Protein AF-A0A176YZ61-F1 (afdb_monomer_lite)

Radius of gyration: 14.23 Å; chains: 1; bounding box: 31×16×37 Å

Sequence (62 aa):
MHADVIRESVALYQSDLIVAPFLKRAIPDDVWRAVRCLIVHPGPPGDRGPAALDWAILEGVA

Foldseek 3Di:
DDQVVLVVVCVVVVDQEAEAADDDDDHDPVVCVVHPYDYDDPADPPDDDRQRPVVCVVVVVD

Secondary structure (DSSP, 8-state):
--HHHHHHHHHHH--SEEEESS-SSPPPHHHHHHSEEEE--SS-TT--STTHHHHHHHHT--

InterPro domains:
  IPR036477 Formyl transferase, N-terminal domain superfamily [SSF53328] (4-61)
  IPR047180 Hydrogenase maturation factor HoxX-like [PTHR43388] (2-60)

pLDDT: mean 95.13, std 5.35, range [63.16, 98.31]

Structure (mmCIF, N/CA/C/O backbone):
data_AF-A0A176YZ61-F1
#
_entry.id   AF-A0A176YZ61-F1
#
loop_
_atom_site.group_PDB
_atom_site.id
_atom_site.type_symbol
_atom_site.label_atom_id
_atom_site.label_alt_id
_atom_site.label_comp_id
_atom_site.label_asym_id
_atom_site.label_entity_id
_atom_site.label_seq_id
_atom_site.pdbx_PDB_ins_code
_atom_site.Cartn_x
_atom_site.Cartn_y
_atom_site.Cartn_z
_atom_site.occupancy
_atom_site.B_iso_or_equiv
_atom_site.auth_seq_id
_atom_site.auth_comp_id
_atom_site.auth_asym_id
_atom_site.auth_atom_id
_atom_site.pdbx_PDB_model_num
ATOM 1 N N . MET A 1 1 ? 4.375 4.709 9.461 1.00 73.19 1 MET A N 1
ATOM 2 C CA . MET A 1 1 ? 3.463 4.433 10.586 1.00 73.19 1 MET A CA 1
ATOM 3 C C . MET A 1 1 ? 3.880 3.126 11.237 1.00 73.19 1 MET A C 1
ATOM 5 O O . MET A 1 1 ? 4.335 2.236 10.522 1.00 73.19 1 MET A O 1
ATOM 9 N N . HIS A 1 2 ? 3.846 3.037 12.562 1.00 91.00 2 HIS A N 1
ATOM 10 C CA . HIS A 1 2 ? 4.063 1.763 13.251 1.00 91.00 2 HIS A CA 1
ATOM 11 C C . HIS A 1 2 ? 2.795 0.913 13.160 1.00 91.00 2 HIS A C 1
ATOM 13 O O . HIS A 1 2 ? 1.710 1.462 12.972 1.00 91.00 2 HIS A O 1
ATOM 19 N N . ALA A 1 3 ? 2.943 -0.409 13.244 1.00 92.75 3 ALA A N 1
ATOM 20 C CA . ALA A 1 3 ? 1.826 -1.338 13.100 1.00 92.75 3 ALA A CA 1
ATOM 21 C C . ALA A 1 3 ? 0.716 -1.063 14.129 1.00 92.75 3 ALA A C 1
ATOM 23 O O . ALA A 1 3 ? -0.461 -1.105 13.787 1.00 92.75 3 ALA A O 1
ATOM 24 N N . ASP A 1 4 ? 1.095 -0.681 15.348 1.00 95.56 4 ASP A N 1
ATOM 25 C CA . ASP A 1 4 ? 0.151 -0.443 16.445 1.00 95.56 4 ASP A CA 1
ATOM 26 C C . ASP A 1 4 ? -0.750 0.765 16.179 1.00 95.56 4 ASP A C 1
ATOM 28 O O . ASP A 1 4 ? -1.955 0.688 16.383 1.00 95.56 4 ASP A O 1
ATOM 32 N N . VAL A 1 5 ? -0.202 1.826 15.579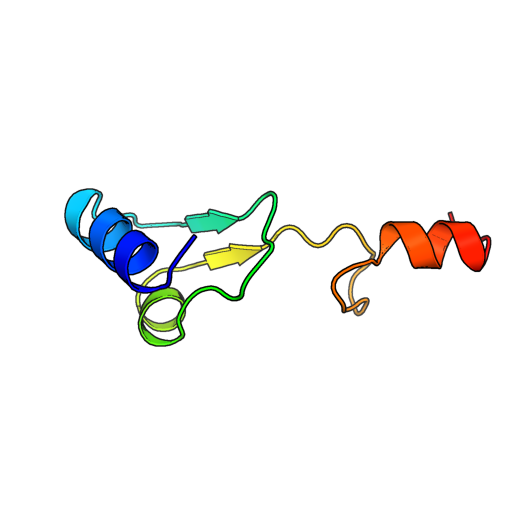 1.00 95.56 5 VAL A N 1
ATOM 33 C CA . VAL A 1 5 ? -0.981 3.006 15.168 1.00 95.56 5 VAL A CA 1
ATOM 34 C C . VAL A 1 5 ? -1.983 2.650 14.061 1.00 95.56 5 VAL A C 1
ATOM 36 O O . VAL A 1 5 ? -3.073 3.211 14.006 1.00 95.56 5 VAL A O 1
ATOM 39 N N . ILE A 1 6 ? -1.642 1.708 13.167 1.00 95.19 6 ILE A N 1
ATOM 40 C CA . ILE A 1 6 ? -2.580 1.244 12.127 1.00 95.19 6 ILE A CA 1
ATOM 41 C C . ILE A 1 6 ? -3.742 0.503 12.786 1.00 95.19 6 ILE A C 1
ATOM 43 O O . ILE A 1 6 ? -4.896 0.796 12.485 1.00 95.19 6 ILE A O 1
ATOM 47 N N . ARG A 1 7 ? -3.446 -0.418 13.708 1.00 95.19 7 ARG A N 1
ATOM 48 C CA . ARG A 1 7 ? -4.468 -1.191 14.427 1.00 95.19 7 ARG A CA 1
ATOM 49 C C . ARG A 1 7 ? -5.393 -0.300 15.240 1.00 95.19 7 ARG A C 1
ATOM 51 O O . ARG A 1 7 ? -6.605 -0.455 15.152 1.00 95.19 7 ARG A O 1
ATOM 58 N N . GLU A 1 8 ? -4.825 0.647 15.980 1.00 96.25 8 GLU A N 1
ATOM 59 C CA . GLU A 1 8 ? -5.588 1.612 16.768 1.00 96.25 8 GLU A CA 1
ATOM 60 C C . GLU A 1 8 ? -6.533 2.420 15.876 1.00 96.25 8 GLU A C 1
ATOM 62 O O . GLU A 1 8 ? -7.731 2.479 16.140 1.00 96.25 8 GLU A O 1
ATOM 67 N N . SER A 1 9 ? -6.033 2.965 14.763 1.00 94.75 9 SER A N 1
ATOM 68 C CA . SER A 1 9 ? -6.865 3.739 13.840 1.00 94.75 9 SER A CA 1
ATOM 69 C C . SER A 1 9 ? -8.014 2.918 13.251 1.00 94.75 9 SER A C 1
ATOM 71 O O . SER A 1 9 ? -9.112 3.449 13.095 1.00 94.75 9 SER A O 1
ATOM 73 N N . VAL A 1 10 ? -7.782 1.645 12.918 1.00 94.75 10 VAL A N 1
ATOM 74 C CA . VAL A 1 10 ? -8.824 0.758 12.376 1.00 94.75 10 VAL A CA 1
ATOM 75 C C . VAL A 1 10 ? -9.860 0.413 13.442 1.00 94.75 10 VAL A C 1
ATOM 77 O O . VAL A 1 10 ? -11.052 0.432 13.150 1.00 94.75 10 VAL A O 1
ATOM 80 N N . ALA A 1 11 ? -9.431 0.156 14.680 1.00 94.38 11 ALA A N 1
ATOM 81 C CA . ALA A 1 11 ? -10.337 -0.115 15.793 1.00 94.38 11 ALA A CA 1
ATOM 82 C C . ALA A 1 11 ? -11.214 1.100 16.137 1.00 94.38 11 ALA A C 1
ATOM 84 O O . ALA A 1 11 ? -12.402 0.938 16.403 1.00 94.38 11 ALA A O 1
ATOM 85 N N . LEU A 1 12 ? -10.642 2.308 16.101 1.00 97.38 12 LEU A N 1
ATOM 86 C CA . LEU A 1 12 ? -11.357 3.549 16.402 1.00 97.38 12 LEU A CA 1
ATOM 87 C C . LEU A 1 12 ? -12.338 3.951 15.299 1.00 97.38 12 LEU A C 1
ATOM 89 O O . LEU A 1 12 ? -13.434 4.413 15.599 1.00 97.38 12 LEU A O 1
ATOM 93 N N . TYR A 1 13 ? -11.940 3.810 14.034 1.00 96.62 13 TYR A N 1
ATOM 94 C CA . TYR A 1 13 ? -12.751 4.275 12.908 1.00 96.62 13 TYR A CA 1
ATOM 95 C C . TYR A 1 13 ? -13.727 3.216 12.385 1.00 96.62 13 TYR A C 1
ATOM 97 O O . TYR A 1 13 ? -14.688 3.564 11.707 1.00 96.62 13 TYR A O 1
ATOM 105 N N . GLN A 1 14 ? -13.489 1.937 12.698 1.00 94.56 14 GLN A N 1
ATOM 106 C CA . GLN A 1 14 ? -14.293 0.800 12.238 1.00 94.56 14 GLN A CA 1
ATOM 107 C C . GLN A 1 14 ? -14.513 0.809 10.716 1.00 94.56 14 GLN A C 1
ATOM 109 O O . GLN A 1 14 ? -15.626 0.640 10.230 1.00 94.56 14 GLN A O 1
ATOM 114 N N . SER A 1 15 ? -13.440 1.049 9.958 1.00 92.94 15 SER A N 1
ATOM 115 C CA . SER A 1 15 ? -13.504 1.207 8.504 1.00 92.94 15 SER A CA 1
ATOM 116 C C . SER A 1 15 ? -14.007 -0.053 7.794 1.00 92.94 15 SER A C 1
ATOM 118 O O . SER A 1 15 ? -13.461 -1.134 8.001 1.00 92.94 15 SER A O 1
ATOM 120 N N . ASP A 1 16 ? -14.916 0.111 6.832 1.00 95.38 16 ASP A N 1
ATOM 121 C CA . ASP A 1 16 ? -15.276 -0.959 5.886 1.00 95.38 16 ASP A CA 1
ATOM 122 C C . ASP A 1 16 ? -14.230 -1.139 4.764 1.00 95.38 16 ASP A C 1
ATOM 124 O O . ASP A 1 16 ? -14.120 -2.200 4.142 1.00 95.38 16 ASP A O 1
ATOM 128 N N . LEU A 1 17 ? -13.448 -0.089 4.486 1.00 96.75 17 LEU A N 1
ATOM 129 C CA . LEU A 1 17 ? -12.444 -0.040 3.425 1.00 96.75 17 LEU A CA 1
ATOM 130 C C . LEU A 1 17 ? -11.248 0.821 3.842 1.00 96.75 17 LEU A C 1
ATOM 132 O O . LEU A 1 17 ? -11.408 1.918 4.376 1.00 96.75 17 LEU A O 1
ATOM 136 N N . ILE A 1 18 ? -10.044 0.356 3.515 1.00 97.44 18 ILE A N 1
ATOM 137 C CA . ILE A 1 18 ? -8.799 1.115 3.650 1.00 97.44 18 ILE A CA 1
ATOM 138 C C . ILE A 1 18 ? -8.216 1.359 2.261 1.00 97.44 18 ILE A C 1
ATOM 140 O O . ILE A 1 18 ? -8.002 0.423 1.489 1.00 97.44 18 ILE A O 1
ATOM 144 N N . VAL A 1 19 ? -7.904 2.619 1.960 1.00 97.62 19 VAL A N 1
ATOM 145 C CA . VAL A 1 19 ? -7.158 3.008 0.759 1.00 97.62 19 VAL A CA 1
ATOM 146 C C . VAL A 1 19 ? -5.771 3.471 1.185 1.00 97.62 19 VAL A C 1
ATOM 148 O O . VAL A 1 19 ? -5.639 4.384 1.997 1.00 97.62 19 VAL A O 1
ATOM 151 N N . ALA A 1 20 ? -4.735 2.843 0.635 1.00 97.00 20 ALA A N 1
ATOM 152 C CA . ALA A 1 20 ? -3.339 3.206 0.843 1.00 97.00 20 ALA A CA 1
ATOM 153 C C . ALA A 1 20 ? -2.787 3.850 -0.442 1.00 97.00 20 ALA A C 1
ATOM 155 O O . ALA A 1 20 ? -2.197 3.152 -1.270 1.00 97.00 20 ALA A O 1
ATOM 156 N N . PRO A 1 21 ? -2.992 5.169 -0.637 1.00 97.25 21 PRO A N 1
ATOM 157 C CA . PRO A 1 21 ? -2.525 5.871 -1.833 1.00 97.25 21 PRO A CA 1
ATOM 158 C C . PRO A 1 21 ? -1.000 6.021 -1.858 1.00 97.25 21 PRO A C 1
ATOM 160 O O . PRO A 1 21 ? -0.408 6.170 -2.920 1.00 97.25 21 PRO A O 1
ATOM 163 N N . PHE A 1 22 ? -0.363 5.980 -0.686 1.00 96.19 22 PHE A N 1
ATOM 164 C CA . PHE A 1 22 ? 1.083 5.999 -0.545 1.00 96.19 22 PHE A CA 1
ATOM 165 C C . PHE A 1 22 ? 1.496 5.222 0.703 1.00 96.19 22 PHE A C 1
ATOM 167 O O . PHE A 1 22 ? 1.073 5.544 1.817 1.00 96.19 22 PHE A O 1
ATOM 174 N N . LEU A 1 23 ? 2.325 4.194 0.528 1.00 95.19 23 LEU A N 1
ATOM 175 C CA . LEU A 1 23 ? 2.671 3.264 1.594 1.00 95.19 23 LEU A CA 1
ATOM 176 C C . LEU A 1 23 ? 4.183 3.025 1.646 1.00 95.19 23 LEU A C 1
ATOM 178 O O . LEU A 1 23 ? 4.788 2.602 0.671 1.00 95.19 23 LEU A O 1
ATOM 182 N N . LYS A 1 24 ? 4.793 3.268 2.813 1.00 94.19 24 LYS A N 1
ATOM 183 C CA . LYS A 1 24 ? 6.232 3.024 3.052 1.00 94.19 24 LYS A CA 1
ATOM 184 C C . LYS A 1 24 ? 6.531 1.726 3.809 1.00 94.19 24 LYS A C 1
ATOM 186 O O . LYS A 1 24 ? 7.682 1.314 3.888 1.00 94.19 24 L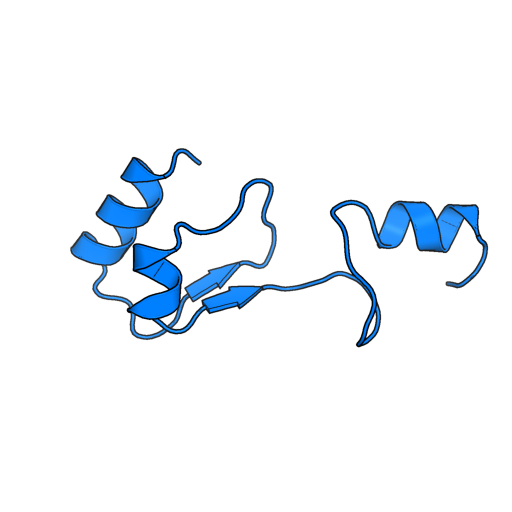YS A O 1
ATOM 191 N N . ARG A 1 25 ? 5.526 1.129 4.452 1.00 94.44 25 ARG A N 1
ATOM 192 C CA . ARG A 1 25 ? 5.630 -0.115 5.234 1.00 94.44 25 ARG A CA 1
ATOM 193 C C . ARG A 1 25 ? 4.361 -0.921 5.013 1.00 94.44 25 ARG A C 1
ATOM 195 O O . ARG A 1 25 ? 3.302 -0.315 4.909 1.00 94.44 25 ARG A O 1
ATOM 202 N N . ALA A 1 26 ? 4.460 -2.244 4.979 1.00 94.94 26 ALA A N 1
ATOM 203 C CA . ALA A 1 26 ? 3.300 -3.106 4.782 1.00 94.94 26 ALA A CA 1
ATOM 204 C C . ALA A 1 26 ? 2.183 -2.828 5.807 1.00 94.94 26 ALA A C 1
ATOM 206 O O . ALA A 1 26 ? 2.451 -2.496 6.966 1.00 94.94 26 ALA A O 1
ATOM 207 N N . ILE A 1 27 ? 0.933 -2.985 5.367 1.00 96.69 27 ILE A N 1
ATOM 208 C CA . ILE A 1 27 ? -0.216 -3.045 6.273 1.00 96.69 27 ILE A CA 1
ATOM 209 C C . ILE A 1 27 ? -0.094 -4.352 7.075 1.00 96.69 27 ILE A C 1
ATOM 211 O O . ILE A 1 27 ? 0.195 -5.383 6.461 1.00 96.69 27 ILE A O 1
ATOM 215 N N . PRO A 1 28 ? -0.301 -4.338 8.405 1.00 97.25 28 PRO A N 1
ATOM 216 C CA . PRO A 1 28 ? -0.260 -5.551 9.206 1.00 97.25 28 PRO A CA 1
ATOM 217 C C . PRO A 1 28 ? -1.254 -6.601 8.716 1.00 97.25 28 PRO A C 1
ATOM 219 O O . PRO A 1 28 ? -2.345 -6.293 8.236 1.00 97.25 28 PRO A O 1
ATOM 222 N N . ASP A 1 29 ? -0.859 -7.853 8.837 1.00 97.69 29 ASP A N 1
ATOM 223 C CA . ASP A 1 29 ? -1.552 -9.005 8.289 1.00 97.69 29 ASP A CA 1
ATOM 224 C C . ASP A 1 29 ? -2.873 -9.316 8.968 1.00 97.69 29 ASP A C 1
ATOM 226 O O . ASP A 1 29 ? -3.827 -9.690 8.291 1.00 97.69 29 ASP A O 1
ATOM 230 N N . ASP A 1 30 ? -2.987 -9.049 10.259 1.00 96.94 30 ASP A N 1
ATOM 231 C CA . ASP A 1 30 ? -4.265 -9.062 10.959 1.00 96.94 30 ASP A CA 1
ATOM 232 C C . ASP A 1 30 ? -5.244 -8.006 10.414 1.00 96.94 30 ASP A C 1
ATOM 234 O O . ASP A 1 30 ? -6.442 -8.267 10.327 1.00 96.94 30 ASP A O 1
ATOM 238 N N . VAL A 1 31 ? -4.744 -6.852 9.958 1.00 97.06 31 VAL A N 1
ATOM 239 C CA . VAL A 1 31 ? -5.582 -5.756 9.451 1.00 97.06 31 VAL A CA 1
ATOM 240 C C . VAL A 1 31 ? -6.125 -6.060 8.057 1.00 97.06 31 VAL A C 1
ATOM 242 O O . VAL A 1 31 ? -7.338 -6.036 7.870 1.00 97.06 31 VAL A O 1
ATOM 245 N N . TRP A 1 32 ? -5.274 -6.372 7.069 1.00 97.06 32 TRP A N 1
ATOM 246 C CA . TRP A 1 32 ? -5.762 -6.597 5.695 1.00 97.06 32 TRP A CA 1
ATOM 247 C C . TRP A 1 32 ? -6.536 -7.909 5.525 1.00 97.06 32 TRP A C 1
ATOM 249 O O . TRP A 1 32 ? -7.257 -8.075 4.541 1.00 97.06 32 TRP A O 1
ATOM 259 N N . ARG A 1 33 ? -6.407 -8.845 6.475 1.00 97.06 33 ARG A N 1
ATOM 260 C CA . ARG A 1 33 ? -7.263 -10.037 6.543 1.00 97.06 33 ARG A CA 1
ATOM 261 C C . ARG A 1 33 ? -8.654 -9.732 7.094 1.00 97.06 33 ARG A C 1
ATOM 263 O O . ARG A 1 33 ? -9.591 -10.429 6.720 1.00 97.06 33 ARG A O 1
ATOM 270 N N . ALA A 1 34 ? -8.782 -8.735 7.972 1.00 96.31 34 ALA A N 1
ATOM 271 C CA . ALA A 1 34 ? -10.046 -8.366 8.607 1.00 96.31 34 ALA A CA 1
ATOM 272 C C . ALA A 1 34 ? -10.825 -7.295 7.825 1.00 96.31 34 ALA A C 1
ATOM 274 O O . ALA A 1 34 ? -12.048 -7.359 7.751 1.00 96.31 34 ALA A O 1
ATOM 275 N N . VAL A 1 35 ? -10.125 -6.327 7.229 1.00 97.00 35 VAL A N 1
ATOM 276 C CA . VAL A 1 35 ? -10.707 -5.195 6.495 1.00 97.00 35 VAL A CA 1
ATOM 277 C C . VAL A 1 35 ? -10.153 -5.173 5.078 1.00 97.00 35 VAL A C 1
ATOM 279 O O . VAL A 1 35 ? -8.964 -5.406 4.856 1.00 97.00 35 VAL A O 1
ATOM 282 N N . ARG A 1 36 ? -11.003 -4.870 4.090 1.00 97.94 36 ARG A N 1
ATOM 283 C CA . ARG A 1 36 ? -10.552 -4.770 2.701 1.00 97.94 36 ARG A CA 1
ATOM 284 C C . ARG A 1 36 ? -9.560 -3.613 2.555 1.00 97.94 36 ARG A C 1
ATOM 286 O O . ARG A 1 36 ? -9.889 -2.464 2.834 1.00 97.94 36 ARG A O 1
ATOM 293 N N . CYS A 1 37 ? -8.373 -3.918 2.040 1.00 98.12 37 CYS A N 1
ATOM 294 C CA . CYS A 1 37 ? -7.319 -2.940 1.780 1.00 98.12 37 CYS A CA 1
ATOM 295 C C . CYS A 1 37 ? -7.034 -2.839 0.280 1.00 98.12 37 CYS A C 1
ATOM 297 O O . CYS A 1 37 ? -6.772 -3.849 -0.375 1.00 98.12 37 CYS A O 1
ATOM 299 N N . LEU A 1 38 ? -7.039 -1.619 -0.254 1.00 98.31 38 LEU A N 1
ATOM 300 C CA . LEU A 1 38 ? -6.639 -1.312 -1.625 1.00 98.31 38 LEU A CA 1
ATOM 301 C C . LEU A 1 38 ? -5.354 -0.484 -1.600 1.00 98.31 38 LEU A C 1
ATOM 303 O O . LEU A 1 38 ? -5.319 0.602 -1.022 1.00 98.31 38 LEU A O 1
ATOM 307 N N . ILE A 1 39 ? -4.299 -1.007 -2.223 1.00 97.81 39 ILE A N 1
ATOM 308 C CA . ILE A 1 39 ? -2.997 -0.344 -2.326 1.00 97.81 39 ILE A CA 1
ATOM 309 C C . ILE A 1 39 ? -2.857 0.206 -3.738 1.00 97.81 39 ILE A C 1
ATOM 311 O O . ILE A 1 39 ? -3.050 -0.526 -4.710 1.00 97.81 39 ILE A O 1
ATOM 315 N N . VAL A 1 40 ? -2.508 1.485 -3.846 1.00 98.00 40 VAL A N 1
ATOM 316 C CA . VAL A 1 40 ? -2.151 2.081 -5.132 1.00 98.00 40 VAL A CA 1
ATOM 317 C C . VAL A 1 40 ? -0.701 1.721 -5.434 1.00 98.00 40 VAL A C 1
ATOM 319 O O . VAL A 1 40 ? 0.207 2.102 -4.696 1.00 98.00 40 VAL A O 1
ATOM 322 N N . HIS A 1 41 ? -0.496 0.971 -6.514 1.00 97.69 41 HIS A N 1
ATOM 323 C CA . HIS A 1 41 ? 0.824 0.674 -7.061 1.00 97.69 41 HIS A CA 1
ATOM 324 C C . HIS A 1 41 ? 1.065 1.561 -8.288 1.00 97.69 41 HIS A C 1
ATOM 326 O O . HIS A 1 41 ? 0.239 1.526 -9.203 1.00 97.69 41 HIS A O 1
ATOM 332 N N . PRO A 1 42 ? 2.141 2.366 -8.338 1.00 96.75 42 PRO A N 1
ATOM 333 C CA . PRO A 1 42 ? 2.389 3.272 -9.454 1.00 96.75 42 PRO A CA 1
ATOM 334 C C . PRO A 1 42 ? 3.115 2.551 -10.604 1.00 96.75 42 PRO A C 1
ATOM 336 O O . PRO A 1 42 ? 4.200 2.947 -11.013 1.00 96.75 42 PRO A O 1
ATOM 339 N N . GLY A 1 43 ? 2.504 1.475 -11.098 1.00 96.12 43 GLY A N 1
ATOM 340 C CA . GLY A 1 43 ? 2.995 0.643 -12.193 1.00 96.12 43 GLY A CA 1
ATOM 341 C C . GLY A 1 43 ? 1.866 -0.214 -12.787 1.00 96.12 43 GLY A C 1
ATOM 342 O O . GLY A 1 43 ? 0.789 -0.316 -12.188 1.00 96.12 43 GLY A O 1
ATOM 343 N N . PRO A 1 44 ? 2.065 -0.811 -13.974 1.00 96.12 44 PRO A N 1
ATOM 344 C CA . PRO A 1 44 ? 1.047 -1.624 -14.637 1.00 96.12 44 PRO A CA 1
ATOM 345 C C . PRO A 1 44 ? 0.747 -2.933 -13.875 1.00 96.12 44 PRO A C 1
ATOM 347 O O . PRO A 1 44 ? 1.518 -3.351 -13.008 1.00 96.12 44 PRO A O 1
ATOM 350 N N . PRO A 1 45 ? -0.358 -3.638 -14.195 1.00 97.00 45 PRO A N 1
ATOM 351 C CA . PRO A 1 45 ? -0.665 -4.928 -13.583 1.00 97.00 45 PRO A CA 1
ATOM 352 C C . PRO A 1 45 ? 0.478 -5.938 -13.744 1.00 97.00 45 PRO A C 1
ATOM 354 O O . PRO A 1 45 ? 0.929 -6.209 -14.853 1.00 97.00 45 PRO A O 1
ATOM 357 N N . GLY A 1 46 ? 0.911 -6.526 -12.630 1.00 96.12 46 GLY A N 1
ATOM 358 C CA . GLY A 1 46 ? 2.023 -7.480 -12.589 1.00 96.12 46 GLY A CA 1
ATOM 359 C C . GLY A 1 46 ? 3.341 -6.870 -12.113 1.00 96.12 46 GLY A C 1
ATOM 360 O O . GLY A 1 46 ? 4.154 -7.614 -11.562 1.00 96.12 46 GLY A O 1
ATOM 361 N N . ASP A 1 47 ? 3.508 -5.550 -12.225 1.00 97.12 47 ASP A N 1
ATOM 362 C CA . ASP A 1 47 ? 4.651 -4.838 -11.658 1.00 97.12 47 ASP A CA 1
ATOM 363 C C . ASP A 1 47 ? 4.598 -4.827 -10.118 1.00 97.12 47 ASP A C 1
ATOM 365 O O . ASP A 1 47 ? 3.521 -4.821 -9.509 1.00 97.12 47 ASP A O 1
ATOM 369 N N . ARG A 1 48 ? 5.767 -4.910 -9.471 1.00 96.00 48 ARG A N 1
ATOM 370 C CA . ARG A 1 48 ? 5.897 -5.067 -8.016 1.00 96.00 48 ARG A CA 1
ATOM 371 C C . ARG A 1 48 ? 7.164 -4.402 -7.502 1.00 96.00 48 ARG A C 1
ATOM 373 O O . ARG A 1 48 ? 8.225 -4.502 -8.098 1.00 96.00 48 ARG A O 1
ATOM 380 N N . GLY A 1 49 ? 7.076 -3.866 -6.291 1.00 95.81 49 GLY A N 1
ATOM 381 C CA . GLY A 1 49 ? 8.220 -3.319 -5.567 1.00 95.81 49 GLY A CA 1
ATOM 382 C C . GLY A 1 49 ? 8.023 -1.848 -5.200 1.00 95.81 49 GLY A C 1
ATOM 383 O O . GLY A 1 49 ? 7.055 -1.224 -5.626 1.00 95.81 49 GLY A O 1
ATOM 384 N N . PRO A 1 50 ? 8.912 -1.287 -4.366 1.00 95.69 50 PRO A N 1
ATOM 385 C CA . PRO A 1 50 ? 8.709 0.024 -3.747 1.00 95.69 50 PRO A CA 1
ATOM 386 C C . PRO A 1 50 ? 9.058 1.228 -4.641 1.00 95.69 50 PRO A C 1
ATOM 388 O O . PRO A 1 50 ? 8.850 2.356 -4.207 1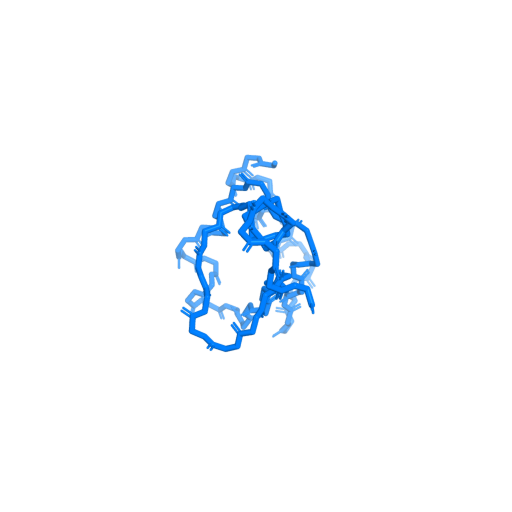.00 95.69 50 PRO A O 1
ATOM 391 N N . ALA A 1 51 ? 9.607 1.008 -5.840 1.00 96.12 51 ALA A N 1
ATOM 392 C CA . ALA A 1 51 ? 10.216 2.048 -6.679 1.00 96.12 51 ALA A CA 1
ATOM 393 C C . ALA A 1 51 ? 9.845 1.896 -8.167 1.00 96.12 51 ALA A C 1
ATOM 395 O O . ALA A 1 51 ? 10.688 2.044 -9.046 1.00 96.12 51 ALA A O 1
ATOM 396 N N . ALA A 1 52 ? 8.591 1.528 -8.450 1.00 96.94 52 ALA A N 1
ATOM 397 C CA . ALA A 1 52 ? 8.116 1.249 -9.809 1.00 96.94 52 ALA A CA 1
ATOM 398 C C . ALA A 1 52 ? 8.392 2.392 -10.800 1.00 96.94 52 ALA A C 1
ATOM 400 O O . ALA A 1 52 ? 8.894 2.153 -11.893 1.00 96.94 52 ALA A O 1
ATOM 401 N N . LEU A 1 53 ? 8.125 3.640 -10.397 1.00 96.69 53 LEU A N 1
ATOM 402 C CA . LEU A 1 53 ? 8.362 4.807 -11.250 1.00 96.69 53 LEU A CA 1
ATOM 403 C C . LEU A 1 53 ? 9.850 5.052 -11.501 1.00 96.69 53 LEU A C 1
ATOM 405 O O . LEU A 1 53 ? 10.229 5.356 -12.628 1.00 96.69 53 LEU A O 1
ATOM 409 N N . ASP A 1 54 ? 10.690 4.914 -10.472 1.00 96.94 54 ASP A N 1
ATOM 410 C CA . ASP A 1 54 ? 12.137 5.075 -10.607 1.00 96.94 54 ASP A CA 1
ATOM 411 C C . ASP A 1 54 ? 12.692 4.077 -11.632 1.00 96.94 54 ASP A C 1
ATOM 413 O O . ASP A 1 54 ? 13.427 4.468 -12.538 1.00 96.94 54 ASP A O 1
ATOM 417 N N . TRP A 1 55 ? 12.277 2.808 -11.545 1.00 96.69 55 TRP A N 1
ATOM 418 C CA . TRP A 1 55 ? 12.649 1.779 -12.519 1.00 96.69 55 TRP A CA 1
ATOM 419 C C . TRP A 1 55 ? 12.112 2.078 -13.914 1.00 96.69 55 TRP A C 1
ATOM 421 O O . TRP A 1 55 ? 12.878 2.019 -14.872 1.00 96.69 55 TRP A O 1
ATOM 431 N N . ALA A 1 56 ? 10.844 2.478 -14.037 1.00 96.94 56 ALA A N 1
ATOM 432 C CA . ALA A 1 56 ? 10.257 2.804 -15.333 1.00 96.94 56 ALA A CA 1
ATOM 433 C C . ALA A 1 56 ? 11.023 3.926 -16.057 1.00 96.94 56 ALA A C 1
ATOM 435 O O . ALA A 1 56 ? 11.243 3.856 -17.267 1.00 96.94 56 ALA A O 1
ATOM 436 N N . ILE A 1 57 ? 11.481 4.936 -15.310 1.00 97.12 57 ILE A N 1
ATOM 437 C CA . ILE A 1 57 ? 12.306 6.029 -15.838 1.00 97.12 57 ILE A CA 1
ATOM 438 C C . ILE A 1 57 ? 13.704 5.529 -16.217 1.00 97.12 57 ILE A C 1
ATOM 440 O O . ILE A 1 57 ? 14.188 5.853 -17.301 1.00 97.12 57 ILE A O 1
ATOM 444 N N . LEU A 1 58 ? 14.355 4.751 -15.346 1.00 97.44 58 LEU A N 1
ATOM 445 C CA . LEU A 1 58 ? 15.707 4.230 -15.584 1.00 97.44 58 LEU A CA 1
ATOM 446 C C . LEU A 1 58 ? 15.774 3.285 -16.791 1.00 97.44 58 LEU A C 1
ATOM 448 O O . LEU A 1 58 ? 16.760 3.299 -17.524 1.00 97.44 58 LEU A O 1
ATOM 452 N N . GLU A 1 59 ? 14.733 2.484 -17.003 1.00 96.19 59 GLU A N 1
ATOM 453 C CA . GLU A 1 59 ? 14.635 1.519 -18.102 1.00 96.19 59 GLU A CA 1
ATOM 454 C C . GLU A 1 59 ? 14.035 2.126 -19.381 1.00 96.19 59 GLU A C 1
ATOM 456 O O . GLU A 1 59 ? 14.074 1.498 -20.438 1.00 96.19 59 GLU A O 1
ATOM 461 N N . GLY A 1 60 ? 13.514 3.357 -19.315 1.00 93.75 60 GLY A N 1
ATOM 462 C CA . GLY A 1 60 ? 12.937 4.059 -20.463 1.00 93.75 60 GLY A CA 1
ATOM 463 C C . GLY A 1 60 ? 11.599 3.485 -20.940 1.00 93.75 60 GLY A C 1
ATOM 464 O O . GLY A 1 60 ? 11.307 3.539 -22.132 1.00 93.75 60 GLY A O 1
ATOM 465 N N . VAL A 1 61 ? 10.792 2.936 -20.027 1.00 85.94 61 VAL A N 1
ATOM 466 C CA . VAL A 1 61 ? 9.511 2.253 -20.312 1.00 85.94 61 VAL A CA 1
ATOM 467 C C . VAL A 1 61 ? 8.280 3.075 -19.893 1.00 85.94 61 VAL A C 1
ATOM 469 O O . VAL A 1 61 ? 7.262 2.512 -19.495 1.00 85.94 61 VAL A O 1
ATOM 472 N N . ALA A 1 62 ? 8.387 4.406 -19.962 1.00 63.16 62 ALA A N 1
ATOM 473 C CA . ALA A 1 62 ? 7.318 5.341 -19.593 1.00 63.16 62 ALA A CA 1
ATOM 474 C C . ALA A 1 62 ? 6.096 5.287 -20.528 1.00 63.16 62 ALA A C 1
ATOM 476 O O . ALA A 1 62 ? 6.288 5.246 -21.766 1.00 63.16 62 ALA A O 1
#

Organism: NCBI:txid1497615

=== Feature glossary ===
The record interleaves many kinds of information about one protein. Here is each kind framed as the question it answers.

Q: Are the domains correctly placed relative to each other?
A: Predicted aligned error is AlphaFold's pairwise confidence. Unlike pLDDT (per-residue), PAE is per-residue-pair and captures whether two parts of the structure are correctly placed relative to each other. Units are ångströms of expected positional error.

Q: Which residues are in helices, strands, or loops?
A: Eight-state secondary structure (DSSP): H is the canonical α-helix, G the tighter 3₁₀-helix, I the wider π-helix; E/B are β-structure, T and S are turns and bends, and '-' is everything else. DSSP derives these from the pattern of main-chain N–H···O=C hydrogen bonds, not from the sequence.

Q: What if only a Cα trace is available?
A: P-SEA three-state annotation labels each residue as helix, strand, or coil based purely on the geometry of the Cα trace. It serves as a fallback when the full backbone (and thus DSSP) is unavailable.

Q: What are the backbone torsion angles?
A: φ (phi) and ψ (psi) are the two rotatable backbone dihedrals per residue: φ is the C(i-1)–N–Cα–C torsion, ψ is the N–Cα–C–N(i+1) torsion, both in degrees on (−180°, 180°]. α-helical residues cluster near (−60°, −45°); β-strand residues near (−120°, +130°). A Ramachandran plot is simply a scatter of (φ, ψ) for every residue.

Q: What known structures does this most resemble?
A: Structural nearest neighbors (via Foldseek easy-search vs the PDB). Reported per hit: target PDB id, E-value, and alignment TM-score. A TM-score above ~0.5 is the conventional threshold for 'same fold'.

Q: What family and function is it annotated with?
A: Database cross-references. InterPro integrates a dozen domain/family signature databases into unified entries with residue-range hits. GO terms attach function/process/location labels with evidence codes. CATH codes position the fold in a four-level structural taxonomy. Organism is the NCBI-taxonomy species name.

Q: Which residues are buried vs exposed?
A: Solvent accessibility: the surface area of each residue that a 1.4 Å water probe can touch, in Å². When only backbone atoms are present the absolute values are lower than full-atom SASA (side chains contribute most of the area) 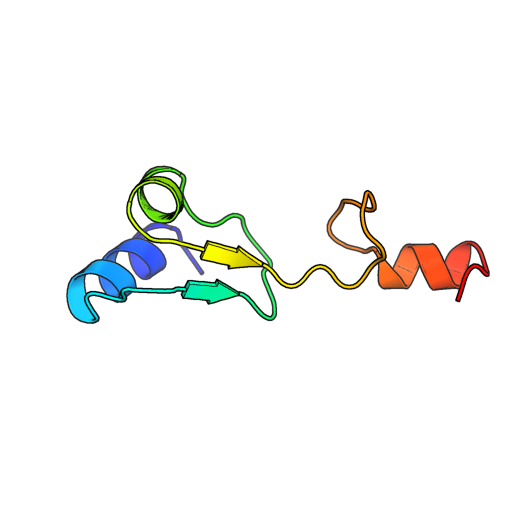and are flagged as backbone-only.

Q: What do the diagnostic plots show?
A: Three diagnostic plots accompany the record. The Cα contact map visualizes the tertiary structure as a 2D adjacency matrix (8 Å cutoff, sequence-local contacts suppressed). The Ramachandran plot shows the distribution of backbone (φ, ψ) torsions, with points in the α and β basins reflecting secondary structure content. The PAE plot shows AlphaFold's inter-residue confidence as a color matrix.

Q: What is the amino-acid chain?
A: The amino-acid sequence is the protein's primary structure: the linear order of residues fr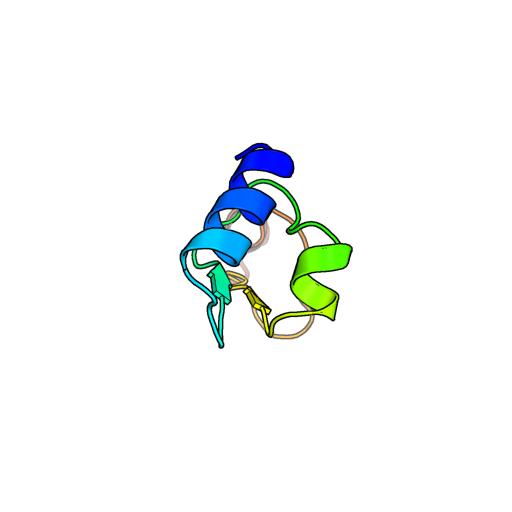om the N-terminus to the C-terminus, written in one-letter code. Everything else here — the 3D coordinates, the secondary structure, the domain annotations — is ultimately a consequence of this string.

Q: What do the rendered images show?
A: The six renders are orthographic views along the three Cartesian axes in both directions. Representation (cartoon, sticks, or surface) and color scheme (sequence-rainbow or by-chain) vary across proteins so the training set covers all the common visualization conventions.

Q: Where is each backbone atom in 3D?
A: The mmCIF table is the protein's shape written out atom by atom. For each backbone N, Cα, C, and carbonyl O, it records an (x, y, z) coordinate triple in Å plus the residue type, chain letter, and residue number.

Q: H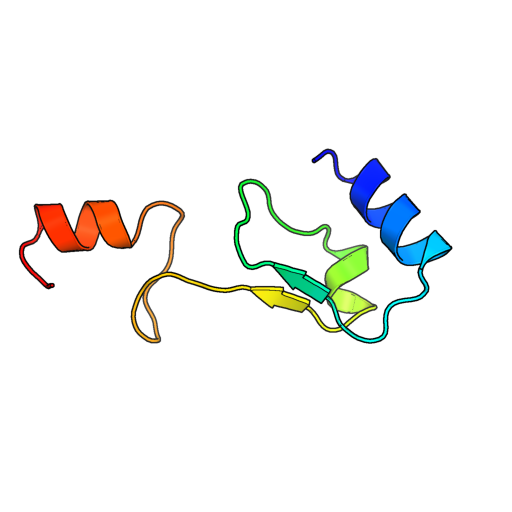ow mobile is each atom in the crystal?
A: For experimental (PDB) structures, the B-factor (temperature factor) quantifies the positional spread of each atom in the crystal — a combination of thermal vibration and static disorder — in units of Å². High B-factors mark flexible loops or poorly resolved regions; low B-factors mark the rigid, well-ordered core.

Q: How big and how compact is the whole molecule?
A: Three whole-structure scalars: the radius of gyration (RMS distance of Cα from centroid, in Å), the count of Cα–Cα contacts (pairs closer than 8 Å and separated by more than four residues in sequence — i.e. tertiary, not local, contacts), and the bounding-box dimensions. Together they distinguish compact globular folds from extended fibres or disordered chains.

Q: What does the local fold look like, residue by residue?
A: A 3Di character summarizes, for each residue, the relative orientation of the Cα frame of its nearest spatial neighbor. Because it encodes fold topology rather than chemistry, 3Di alignments detect remote structural similarity that sequence alignment misses.

Q: How confident is the AlphaFold model at each residue?
A: For AlphaFold models, the B-factor field carries pLDDT — the model's own estimate of local accuracy on a 0–100 scale. Regions with pLDDT<50 should be treated as essentially unmodeled; they often correspond to intrinsically disordered segments.